Protein AF-A0A6V7WDP6-F1 (afdb_monomer_lite)

InterPro domains:
  IPR000749 ATP:guanido phosphotransferase [PTHR11547] (3-120)
  IPR014746 Glutamine synthetase/guanido kinase, catalytic domain [SSF55931] (1-120)
  IPR022414 ATP:guanido phosphotransferase, catalytic domain [PF00217] (9-120)
  IPR022414 ATP:guanido phosphotransferase, catalytic domain [PS51510] (1-121)

Foldseek 3Di:
DDLCVLQVLLVLVVVLLVVLCVPLLRNWDKDQPVRDDPVRQVVCVVVVNDDDPDDPVCVVVVLCPPPPRSWIKTAHPVRQWMWTASDNDNIDIAGDDPDDPVVVSVVSSVVVVVSVVVRVD

Structure (mmCIF, N/CA/C/O backbone):
data_AF-A0A6V7WDP6-F1
#
_entry.id   AF-A0A6V7WDP6-F1
#
loop_
_atom_site.group_PDB
_atom_site.id
_atom_site.type_symbol
_atom_site.label_atom_id
_atom_site.label_alt_id
_atom_site.label_comp_id
_atom_site.label_asym_id
_atom_site.label_entity_id
_atom_site.label_seq_id
_atom_site.pdbx_PDB_ins_code
_atom_site.Cartn_x
_atom_site.Cartn_y
_atom_site.Cartn_z
_atom_site.occupancy
_atom_site.B_iso_or_equiv
_atom_site.auth_seq_id
_atom_site.auth_comp_id
_atom_site.auth_asym_id
_atom_site.auth_atom_id
_atom_site.pdbx_PDB_model_num
ATOM 1 N N . MET A 1 1 ? 4.511 -8.008 -19.038 1.00 82.62 1 MET A N 1
ATOM 2 C CA . MET A 1 1 ? 4.294 -6.556 -18.863 1.00 82.62 1 MET A CA 1
ATOM 3 C C . MET A 1 1 ? 5.529 -5.785 -19.293 1.00 82.62 1 MET A C 1
ATOM 5 O O . MET A 1 1 ? 6.637 -6.164 -18.923 1.00 82.62 1 MET A O 1
ATOM 9 N N . SER A 1 2 ? 5.327 -4.717 -20.056 1.00 92.88 2 SER A N 1
ATOM 10 C CA . SER A 1 2 ? 6.338 -3.718 -20.402 1.00 92.88 2 SER A CA 1
ATOM 11 C C . SER A 1 2 ? 6.575 -2.725 -19.252 1.00 92.88 2 SER A C 1
ATOM 13 O O . SER A 1 2 ? 5.789 -2.643 -18.304 1.00 92.88 2 SER A O 1
ATOM 15 N N . LEU A 1 3 ? 7.633 -1.914 -19.350 1.00 92.69 3 LEU A N 1
ATOM 16 C CA . LEU A 1 3 ? 7.891 -0.798 -18.428 1.00 92.69 3 LEU A CA 1
ATOM 17 C C . LEU A 1 3 ? 6.712 0.196 -18.361 1.00 92.69 3 LEU A C 1
ATOM 19 O O . LEU A 1 3 ? 6.375 0.715 -17.290 1.00 92.69 3 LEU A O 1
ATOM 23 N N . ASN A 1 4 ? 6.067 0.442 -19.504 1.00 95.19 4 ASN A N 1
ATOM 24 C CA . ASN A 1 4 ? 4.912 1.331 -19.602 1.00 95.19 4 ASN A CA 1
ATOM 25 C C . ASN A 1 4 ? 3.697 0.758 -18.866 1.00 95.19 4 ASN A C 1
ATOM 27 O O . ASN A 1 4 ? 2.976 1.506 -18.209 1.00 95.19 4 ASN A O 1
ATOM 31 N N . ASP A 1 5 ? 3.510 -0.563 -18.881 1.00 94.44 5 ASP A N 1
ATOM 32 C CA . ASP A 1 5 ? 2.415 -1.203 -18.144 1.00 94.44 5 ASP A CA 1
ATOM 33 C C . ASP A 1 5 ? 2.592 -1.019 -16.631 1.00 94.44 5 ASP A C 1
ATOM 35 O O . ASP A 1 5 ? 1.669 -0.575 -15.943 1.00 94.44 5 ASP A O 1
ATOM 39 N N . TYR A 1 6 ? 3.806 -1.257 -16.114 1.00 94.69 6 TYR A N 1
ATOM 40 C CA . TYR A 1 6 ? 4.134 -1.055 -14.696 1.00 94.69 6 TYR A CA 1
ATOM 41 C C . TYR A 1 6 ? 3.857 0.382 -14.234 1.00 94.69 6 TYR A C 1
ATOM 43 O O . TYR A 1 6 ? 3.228 0.614 -13.197 1.00 94.69 6 TYR A O 1
ATOM 51 N N . THR A 1 7 ? 4.307 1.368 -15.010 1.00 95.38 7 THR A N 1
ATOM 52 C CA . THR A 1 7 ? 4.120 2.789 -14.677 1.00 95.38 7 THR A CA 1
ATOM 53 C C . THR A 1 7 ? 2.671 3.253 -14.851 1.00 95.38 7 THR A C 1
ATOM 55 O O . THR A 1 7 ? 2.187 4.067 -14.054 1.00 95.38 7 THR A O 1
ATOM 58 N N . SER A 1 8 ? 1.949 2.707 -15.833 1.00 95.94 8 SER A N 1
ATOM 59 C CA . SER A 1 8 ? 0.525 2.974 -16.062 1.00 95.94 8 SER A CA 1
ATOM 60 C C . SER A 1 8 ? -0.330 2.494 -14.889 1.00 95.94 8 SER A C 1
ATOM 62 O O . SER A 1 8 ? -1.108 3.282 -14.337 1.00 95.94 8 SER A O 1
ATOM 64 N N . ILE A 1 9 ? -0.124 1.251 -14.428 1.00 95.38 9 ILE A N 1
ATOM 65 C CA . ILE A 1 9 ? -0.812 0.700 -13.249 1.00 95.38 9 ILE A CA 1
ATOM 66 C C . ILE A 1 9 ? -0.519 1.558 -12.016 1.00 95.38 9 ILE A C 1
ATOM 68 O O . ILE A 1 9 ? -1.451 2.009 -11.344 1.00 95.38 9 ILE A O 1
ATOM 72 N N . GLU A 1 10 ? 0.753 1.876 -11.749 1.00 96.06 10 GLU A N 1
ATOM 73 C CA . GLU A 1 10 ? 1.120 2.710 -10.598 1.00 96.06 10 GLU A CA 1
ATOM 74 C C . GLU A 1 10 ? 0.418 4.079 -10.632 1.00 96.06 10 GLU A C 1
ATOM 76 O O . GLU A 1 10 ? -0.082 4.578 -9.619 1.00 96.06 10 GLU A O 1
ATOM 81 N N . THR A 1 11 ? 0.349 4.691 -11.816 1.00 95.69 11 THR A N 1
ATOM 82 C CA . THR A 1 11 ? -0.281 5.998 -12.024 1.00 95.69 11 THR A CA 1
ATOM 83 C C . THR A 1 11 ? -1.791 5.942 -11.807 1.00 95.69 11 THR A C 1
ATOM 85 O O . THR A 1 11 ? -2.336 6.818 -11.123 1.00 95.69 11 THR A O 1
ATOM 88 N N . LYS A 1 12 ? -2.472 4.908 -12.323 1.00 95.44 12 LYS A N 1
ATOM 89 C CA . LYS A 1 12 ? -3.901 4.668 -12.057 1.00 95.44 12 LYS A CA 1
ATOM 90 C C . LYS A 1 12 ? -4.149 4.508 -10.555 1.00 95.44 12 LYS A C 1
ATOM 92 O O . LYS A 1 12 ? -4.980 5.222 -9.989 1.00 95.44 12 LYS A O 1
ATOM 97 N N . MET A 1 13 ? -3.344 3.693 -9.874 1.00 95.88 13 MET A N 1
ATOM 98 C CA . MET A 1 13 ? -3.484 3.475 -8.433 1.00 95.88 13 MET A CA 1
ATOM 99 C C . MET A 1 13 ? -3.232 4.729 -7.603 1.00 95.88 13 MET A C 1
ATOM 101 O O . MET A 1 13 ? -4.002 5.027 -6.690 1.00 95.88 13 MET A O 1
ATOM 105 N N . LYS A 1 14 ? -2.230 5.543 -7.952 1.00 95.19 14 LYS A N 1
ATOM 106 C CA . LYS A 1 14 ? -2.001 6.848 -7.306 1.00 95.19 14 LYS A CA 1
ATOM 107 C C . LYS A 1 14 ? -3.237 7.751 -7.380 1.00 95.19 14 LYS A C 1
ATOM 109 O O . LYS A 1 14 ? -3.527 8.451 -6.405 1.00 95.19 14 LYS A O 1
ATOM 114 N N . LYS A 1 15 ? -3.983 7.744 -8.496 1.00 94.56 15 LYS A N 1
ATOM 115 C CA . LYS A 1 15 ? -5.245 8.501 -8.629 1.00 94.56 15 LYS A CA 1
ATOM 116 C C . LYS A 1 15 ? -6.327 7.954 -7.692 1.00 94.56 15 LYS A C 1
ATOM 118 O O . LYS A 1 15 ? -6.984 8.742 -7.010 1.00 94.56 15 LYS A O 1
ATOM 123 N N . ILE A 1 16 ? -6.467 6.633 -7.594 1.00 94.12 16 ILE A N 1
ATOM 124 C CA . ILE A 1 16 ? -7.432 5.977 -6.694 1.00 94.12 16 ILE A CA 1
ATOM 125 C C . ILE A 1 16 ? -7.086 6.257 -5.225 1.00 94.12 16 ILE A C 1
ATOM 127 O O . ILE A 1 16 ? -7.941 6.688 -4.451 1.00 94.12 16 ILE A O 1
ATOM 131 N N . PHE A 1 17 ? -5.813 6.145 -4.841 1.00 94.69 17 PHE A N 1
ATOM 132 C CA . PHE A 1 17 ? -5.355 6.415 -3.475 1.00 94.69 17 PHE A CA 1
ATOM 133 C C . PHE A 1 17 ? -5.605 7.858 -3.026 1.00 94.69 17 PHE A C 1
ATOM 135 O O . PHE A 1 17 ? -5.903 8.092 -1.854 1.00 94.69 17 PHE A O 1
ATOM 142 N N . LYS A 1 18 ? -5.557 8.842 -3.938 1.00 93.19 18 LYS A N 1
ATOM 143 C CA . LYS A 1 18 ? -5.973 10.221 -3.620 1.00 93.19 18 LYS A CA 1
ATOM 144 C C . LYS A 1 18 ? -7.439 10.288 -3.180 1.00 93.19 18 LYS A C 1
ATOM 146 O O . LYS A 1 18 ? -7.750 11.066 -2.283 1.00 93.19 18 LYS A O 1
ATOM 151 N N . LYS A 1 19 ? -8.321 9.465 -3.757 1.00 90.38 19 LYS A N 1
ATOM 152 C CA . LYS A 1 19 ? -9.734 9.375 -3.354 1.00 90.38 19 LYS A CA 1
ATOM 153 C C . LYS A 1 19 ? -9.890 8.641 -2.017 1.00 90.38 19 LYS A C 1
ATOM 155 O O . LYS A 1 19 ? -10.614 9.136 -1.156 1.00 90.38 19 LYS A O 1
ATOM 160 N N . LEU A 1 20 ? -9.139 7.554 -1.784 1.00 89.81 20 LEU A N 1
ATOM 161 C CA . LEU A 1 20 ? -9.152 6.825 -0.499 1.00 89.81 20 LEU A CA 1
ATOM 162 C C . LEU A 1 20 ? -8.791 7.711 0.703 1.00 89.81 20 LEU A C 1
ATOM 164 O O . LEU A 1 20 ? -9.274 7.474 1.810 1.00 89.81 20 LEU A O 1
ATOM 168 N N . LYS A 1 21 ? -7.999 8.775 0.498 1.00 88.88 21 LYS A N 1
ATOM 169 C CA . LYS A 1 21 ? -7.680 9.763 1.544 1.00 88.88 21 LYS A CA 1
ATOM 170 C C . LYS A 1 21 ? -8.902 10.456 2.154 1.00 88.88 21 LYS A C 1
ATOM 172 O O . LYS A 1 21 ? -8.784 10.961 3.271 1.00 88.88 21 LYS A O 1
ATOM 177 N N . LYS A 1 22 ? -10.047 10.476 1.461 1.00 89.31 22 LYS A N 1
ATOM 178 C CA . LYS A 1 22 ? -11.305 11.044 1.973 1.00 89.31 22 LYS A CA 1
ATOM 179 C C . LYS A 1 22 ? -11.968 10.150 3.029 1.00 89.31 22 LYS A C 1
ATOM 181 O O . LYS A 1 22 ? -12.737 10.638 3.847 1.00 89.31 22 LYS A O 1
ATOM 186 N N . ILE A 1 23 ? -11.635 8.859 3.062 1.00 89.44 23 ILE A N 1
ATOM 187 C CA . ILE A 1 23 ? -12.217 7.895 3.998 1.00 89.44 23 ILE A CA 1
ATOM 188 C C . ILE A 1 23 ? -11.339 7.815 5.238 1.00 89.44 23 ILE A C 1
ATOM 190 O O . ILE A 1 23 ? -10.195 7.364 5.179 1.00 89.44 23 ILE A O 1
ATOM 194 N N . LYS A 1 24 ? -11.888 8.199 6.394 1.00 90.44 24 LYS A N 1
ATOM 195 C CA . LYS A 1 24 ? -11.152 8.286 7.668 1.00 90.44 24 LYS A CA 1
ATOM 196 C C . LYS A 1 24 ? -10.353 7.017 8.003 1.00 90.44 24 LYS A C 1
ATOM 198 O O . LYS A 1 24 ? -9.231 7.119 8.489 1.00 90.44 24 LYS A O 1
ATOM 203 N N . GLN A 1 25 ? -10.908 5.831 7.738 1.00 91.50 25 GLN A N 1
ATOM 204 C CA . GLN A 1 25 ? -10.258 4.550 8.054 1.00 91.50 25 GLN A CA 1
ATOM 205 C C . GLN A 1 25 ? -9.153 4.144 7.060 1.00 91.50 25 GLN A C 1
ATOM 207 O O . GLN A 1 25 ? -8.219 3.434 7.444 1.00 91.50 25 GLN A O 1
ATOM 212 N N . LEU A 1 26 ? -9.233 4.609 5.809 1.00 94.62 26 LEU A N 1
ATOM 213 C CA . LEU A 1 26 ? -8.304 4.253 4.730 1.00 94.62 26 LEU A CA 1
ATOM 214 C C . LEU A 1 26 ? -7.308 5.369 4.404 1.00 94.62 26 LEU A C 1
ATOM 216 O O . LEU A 1 26 ? -6.375 5.141 3.636 1.00 94.62 26 LEU A O 1
ATOM 220 N N . LYS A 1 27 ? -7.467 6.563 4.986 1.00 95.94 27 LYS A N 1
ATOM 221 C CA . LYS A 1 27 ? -6.575 7.704 4.772 1.00 95.94 27 LYS A CA 1
ATOM 222 C C . LYS A 1 27 ? -5.125 7.330 5.054 1.00 95.94 27 LYS A C 1
ATOM 224 O O . LYS A 1 27 ? -4.808 6.801 6.119 1.00 95.94 27 LYS A O 1
ATOM 229 N N . GLY A 1 28 ? -4.253 7.620 4.093 1.00 95.00 28 GLY A N 1
ATOM 230 C CA . GLY A 1 28 ? -2.891 7.110 4.068 1.00 95.00 28 GLY A CA 1
ATOM 231 C C . GLY A 1 28 ? -1.966 7.838 3.107 1.00 95.00 28 GLY A C 1
ATOM 232 O O . GLY A 1 28 ? -2.327 8.851 2.502 1.00 95.00 28 GLY A O 1
ATOM 233 N N . ILE A 1 29 ? -0.752 7.310 2.995 1.00 94.62 29 ILE A N 1
ATOM 234 C CA . ILE A 1 29 ? 0.326 7.836 2.159 1.00 94.62 29 ILE A CA 1
ATOM 235 C C . ILE A 1 29 ? 0.784 6.722 1.222 1.00 94.62 29 ILE A C 1
ATOM 237 O O . ILE A 1 29 ? 0.911 5.570 1.631 1.00 94.62 29 ILE A O 1
ATOM 241 N N . TYR A 1 30 ? 1.018 7.083 -0.036 1.00 95.81 30 TYR A N 1
ATOM 242 C CA . TYR A 1 30 ? 1.630 6.202 -1.018 1.00 95.81 30 TYR A CA 1
ATOM 243 C C . TYR A 1 30 ? 3.126 6.500 -1.125 1.00 95.81 30 TYR A C 1
ATOM 245 O O . TYR A 1 30 ? 3.511 7.665 -1.245 1.00 95.81 30 TYR A O 1
ATOM 253 N N . TYR A 1 31 ? 3.945 5.454 -1.129 1.00 94.44 31 TYR A N 1
ATOM 254 C CA . TYR A 1 31 ? 5.390 5.517 -1.292 1.00 94.44 31 TYR A CA 1
ATOM 255 C C . TYR A 1 31 ? 5.792 4.730 -2.545 1.00 94.44 31 TYR A C 1
ATOM 257 O O . TYR A 1 31 ? 5.702 3.503 -2.558 1.00 94.44 31 TYR A O 1
ATOM 265 N N . SER A 1 32 ? 6.252 5.426 -3.590 1.00 95.00 32 SER A N 1
ATOM 266 C CA . SER A 1 32 ? 6.902 4.769 -4.733 1.00 95.00 32 SER A CA 1
ATOM 267 C C . SER A 1 32 ? 8.264 4.226 -4.305 1.00 95.00 32 SER A C 1
ATOM 269 O O . SER A 1 32 ? 9.036 4.950 -3.668 1.00 95.00 32 SER A O 1
ATOM 271 N N . LEU A 1 33 ? 8.589 2.988 -4.686 1.00 92.19 33 LEU A N 1
ATOM 272 C CA . LEU A 1 33 ? 9.873 2.366 -4.350 1.00 92.19 33 LEU A CA 1
ATOM 273 C C . LEU A 1 33 ? 11.067 3.145 -4.912 1.00 92.19 33 LEU A C 1
ATOM 275 O O . LEU A 1 33 ? 12.076 3.279 -4.226 1.00 92.19 33 LEU A O 1
ATOM 279 N N . ASN A 1 34 ? 10.937 3.725 -6.107 1.00 90.06 34 ASN A N 1
ATOM 280 C CA . ASN A 1 34 ? 12.001 4.518 -6.733 1.00 90.06 34 ASN A CA 1
ATOM 281 C C . ASN A 1 34 ? 12.354 5.818 -5.981 1.00 90.06 34 ASN A C 1
ATOM 283 O O . ASN A 1 34 ? 13.449 6.340 -6.151 1.00 90.06 34 ASN A O 1
ATOM 287 N N . LYS A 1 35 ? 11.443 6.342 -5.152 1.00 90.44 35 LYS A N 1
ATOM 288 C CA . LYS A 1 35 ? 11.604 7.598 -4.393 1.00 90.44 35 LYS A CA 1
ATOM 289 C C . LYS A 1 35 ? 11.797 7.361 -2.893 1.00 90.44 35 LYS A C 1
ATOM 291 O O . LYS A 1 35 ? 11.791 8.307 -2.110 1.00 90.44 35 LYS A O 1
ATOM 296 N N . LEU A 1 36 ? 11.919 6.104 -2.466 1.00 88.06 36 LEU A N 1
ATOM 297 C CA . LEU A 1 36 ? 12.060 5.741 -1.059 1.00 88.06 36 LEU A CA 1
ATOM 298 C C . LEU A 1 36 ? 13.528 5.796 -0.623 1.00 88.06 36 LEU A C 1
ATOM 300 O O . LEU A 1 36 ? 14.352 4.990 -1.050 1.00 88.06 36 LEU A O 1
ATOM 304 N N . ASN A 1 37 ? 13.844 6.691 0.314 1.00 89.12 37 ASN A N 1
ATOM 305 C CA . ASN A 1 37 ? 15.171 6.747 0.932 1.00 89.12 37 ASN A CA 1
ATOM 306 C C . ASN A 1 37 ? 15.495 5.415 1.635 1.00 89.12 37 ASN A C 1
ATOM 308 O O . ASN A 1 37 ? 14.630 4.842 2.308 1.00 89.12 37 ASN A O 1
ATOM 312 N N . LYS A 1 38 ? 16.762 4.968 1.584 1.00 85.50 38 LYS A N 1
ATOM 313 C CA . LYS A 1 38 ? 17.222 3.699 2.196 1.00 85.50 38 LYS A CA 1
ATOM 314 C C . LYS A 1 38 ? 16.799 3.547 3.666 1.00 85.50 38 LYS A C 1
ATOM 316 O O . LYS A 1 38 ? 16.311 2.493 4.061 1.00 85.50 38 LYS A O 1
ATOM 321 N N . LYS A 1 39 ? 16.885 4.619 4.467 1.00 88.19 39 LYS A N 1
ATOM 322 C CA . LYS A 1 39 ? 16.463 4.623 5.884 1.00 88.19 39 LYS A CA 1
ATOM 323 C C . LYS A 1 39 ? 14.969 4.317 6.052 1.00 88.19 39 LYS A C 1
ATOM 325 O O . LYS A 1 39 ? 14.588 3.532 6.920 1.00 88.19 39 LYS A O 1
ATOM 330 N N . THR A 1 40 ? 14.121 4.910 5.214 1.00 86.25 40 THR A N 1
ATOM 331 C CA . THR A 1 40 ? 12.671 4.672 5.234 1.00 86.25 40 THR A CA 1
ATOM 332 C C . THR A 1 40 ? 12.340 3.281 4.703 1.00 86.25 40 THR A C 1
ATOM 334 O O . THR A 1 40 ? 11.555 2.580 5.341 1.00 86.25 40 THR A O 1
ATOM 337 N N . LYS A 1 41 ? 12.992 2.845 3.612 1.00 85.19 41 LYS A N 1
ATOM 338 C CA . LYS A 1 41 ? 12.868 1.484 3.058 1.00 85.19 41 LYS A CA 1
ATOM 339 C C . LYS A 1 41 ? 13.165 0.435 4.138 1.00 85.19 41 LYS A C 1
ATOM 341 O O . LYS A 1 41 ? 12.294 -0.369 4.460 1.00 85.19 41 LYS A O 1
ATOM 346 N N . ASN A 1 42 ? 14.319 0.529 4.802 1.00 85.31 42 ASN A N 1
ATOM 347 C CA . ASN A 1 42 ? 14.722 -0.400 5.864 1.00 85.31 42 ASN A CA 1
ATOM 348 C C . ASN A 1 42 ? 13.755 -0.390 7.055 1.00 85.31 42 ASN A C 1
ATOM 350 O O . ASN A 1 42 ? 13.437 -1.441 7.608 1.00 85.31 42 ASN A O 1
ATOM 354 N N . LYS A 1 43 ? 13.233 0.784 7.436 1.00 87.88 43 LYS A N 1
ATOM 355 C CA . LYS A 1 43 ? 12.232 0.896 8.507 1.00 87.88 43 LYS A CA 1
ATOM 356 C C . LYS A 1 43 ? 10.917 0.202 8.147 1.00 87.88 43 LYS A C 1
ATOM 358 O O . LYS A 1 43 ? 10.298 -0.384 9.032 1.00 87.88 43 LYS A O 1
ATOM 363 N N . LEU A 1 44 ? 10.476 0.283 6.891 1.00 87.06 44 LEU A N 1
ATOM 364 C CA . LEU A 1 44 ? 9.256 -0.384 6.429 1.00 87.06 44 LEU A CA 1
ATOM 365 C C . LEU A 1 44 ? 9.447 -1.903 6.314 1.00 87.06 44 LEU A C 1
ATOM 367 O O . LEU A 1 44 ? 8.564 -2.639 6.746 1.00 87.06 44 LEU A O 1
ATOM 371 N N . ILE A 1 45 ? 10.612 -2.363 5.841 1.00 86.19 45 ILE A N 1
ATOM 372 C CA . ILE A 1 45 ? 10.969 -3.794 5.800 1.00 86.19 45 ILE A CA 1
ATOM 373 C C . ILE A 1 45 ? 11.035 -4.372 7.219 1.00 86.19 45 ILE A C 1
ATOM 375 O O . ILE A 1 45 ? 10.398 -5.381 7.499 1.00 86.19 45 ILE A O 1
ATOM 379 N N . LYS A 1 46 ? 11.731 -3.702 8.151 1.00 85.81 46 LYS A N 1
ATOM 380 C CA . LYS A 1 46 ? 11.852 -4.151 9.554 1.00 85.81 46 LYS A CA 1
ATOM 381 C C . LYS A 1 46 ? 10.500 -4.240 10.267 1.00 85.81 46 LYS A C 1
ATOM 383 O O . LYS A 1 46 ? 10.352 -4.991 11.221 1.00 85.81 46 LYS A O 1
ATOM 388 N N . LYS A 1 47 ? 9.513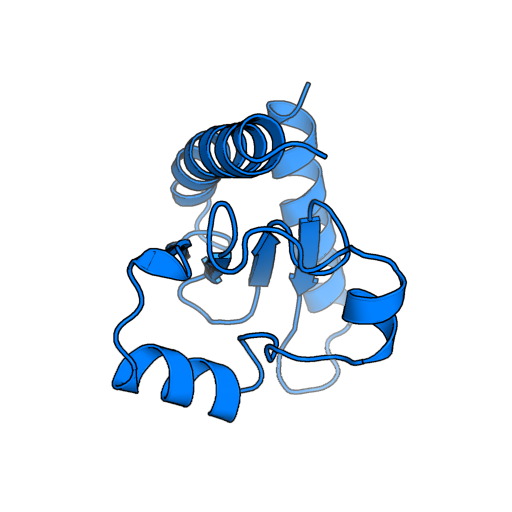 -3.456 9.828 1.00 84.81 47 LYS A N 1
ATOM 389 C CA . LYS A 1 47 ? 8.143 -3.496 10.357 1.00 84.81 47 LYS A CA 1
ATOM 390 C C . LYS A 1 47 ? 7.222 -4.446 9.589 1.00 84.81 47 LYS A C 1
ATOM 392 O O . LYS A 1 47 ? 6.022 -4.404 9.830 1.00 84.81 47 LYS A O 1
ATOM 397 N N . HIS A 1 48 ? 7.769 -5.262 8.687 1.00 83.12 48 HIS A N 1
ATOM 398 C CA . HIS A 1 48 ? 7.029 -6.200 7.839 1.00 83.12 48 HIS A CA 1
ATOM 399 C C . HIS A 1 48 ? 5.939 -5.534 6.986 1.00 83.12 48 HIS A C 1
ATOM 401 O O . HIS A 1 48 ? 4.961 -6.167 6.611 1.00 83.12 48 HIS A O 1
ATOM 407 N N . PHE A 1 49 ? 6.099 -4.244 6.673 1.00 84.81 49 PHE A N 1
ATOM 408 C CA . PHE A 1 49 ? 5.163 -3.533 5.805 1.00 84.81 49 PHE A CA 1
ATOM 409 C C . PHE A 1 49 ? 5.585 -3.578 4.346 1.00 84.81 49 PHE A C 1
ATOM 411 O O . PHE A 1 49 ? 4.714 -3.567 3.488 1.00 84.81 49 PHE A O 1
ATOM 418 N N . LEU A 1 50 ? 6.888 -3.592 4.059 1.00 83.12 50 LEU A N 1
ATOM 419 C CA . LEU A 1 50 ? 7.407 -3.604 2.694 1.00 83.12 50 LEU A CA 1
ATOM 420 C C . LEU A 1 50 ? 7.975 -4.979 2.349 1.00 83.12 50 LEU A C 1
ATOM 422 O O . LEU A 1 50 ? 8.745 -5.544 3.127 1.00 83.12 50 LEU A O 1
ATOM 426 N N . PHE A 1 51 ? 7.608 -5.461 1.169 1.00 80.06 51 PHE A N 1
ATOM 427 C CA . PHE A 1 51 ? 8.164 -6.647 0.536 1.00 80.06 51 PHE A CA 1
ATOM 428 C C . PHE A 1 51 ? 9.656 -6.471 0.220 1.00 80.06 51 PHE A C 1
ATOM 430 O O . PHE A 1 51 ? 10.168 -5.350 0.100 1.00 80.06 51 PHE A O 1
ATOM 437 N N . LYS A 1 52 ? 10.375 -7.592 0.152 1.00 77.25 52 LYS A N 1
ATOM 438 C CA . LYS A 1 52 ? 11.813 -7.613 -0.131 1.00 77.25 52 LYS A CA 1
ATOM 439 C C . LYS A 1 52 ? 12.038 -7.805 -1.627 1.00 77.25 52 LYS A C 1
ATOM 441 O O . LYS A 1 52 ? 11.221 -8.383 -2.323 1.00 77.25 52 LYS A O 1
ATOM 446 N N . GLU A 1 53 ? 13.154 -7.281 -2.101 1.00 77.88 53 GLU A N 1
ATOM 447 C CA . GLU A 1 53 ? 13.642 -7.518 -3.456 1.00 77.88 53 GLU A CA 1
ATOM 448 C C . GLU A 1 53 ? 14.406 -8.845 -3.503 1.00 77.88 53 GLU A C 1
ATOM 450 O O . GLU A 1 53 ? 15.020 -9.222 -2.502 1.00 77.88 53 GLU A O 1
ATOM 455 N N . GLY A 1 54 ? 14.416 -9.502 -4.664 1.00 76.75 54 GLY A N 1
ATOM 456 C CA . GLY A 1 54 ? 15.308 -10.634 -4.920 1.00 76.75 54 GLY A CA 1
ATOM 457 C C . GLY A 1 54 ? 14.759 -12.000 -4.518 1.00 76.75 54 GLY A C 1
ATOM 458 O O . GLY A 1 54 ? 15.543 -12.879 -4.167 1.00 76.75 54 GLY A O 1
ATOM 459 N N . ASP A 1 55 ? 13.442 -12.200 -4.573 1.00 87.06 55 ASP A N 1
ATOM 460 C CA . ASP A 1 55 ? 12.895 -13.556 -4.545 1.00 87.06 55 ASP A CA 1
ATOM 461 C C . ASP A 1 55 ? 13.320 -14.301 -5.823 1.00 87.06 55 ASP A C 1
ATOM 463 O O . ASP A 1 55 ? 13.034 -13.862 -6.941 1.00 87.06 55 ASP A O 1
ATOM 467 N N . ARG A 1 56 ? 14.041 -15.418 -5.656 1.00 91.44 56 ARG A N 1
ATOM 468 C CA . ARG A 1 56 ? 14.573 -16.204 -6.778 1.00 91.44 56 ARG A CA 1
ATOM 469 C C . ARG A 1 56 ? 13.470 -16.740 -7.694 1.00 91.44 56 ARG A C 1
ATOM 471 O O . ARG A 1 56 ? 13.652 -16.741 -8.905 1.00 91.44 56 ARG A O 1
ATOM 478 N N . PHE A 1 57 ? 12.321 -17.111 -7.136 1.00 91.94 57 PHE A N 1
ATOM 479 C CA . PHE A 1 57 ? 11.209 -17.673 -7.895 1.00 91.94 57 PHE A CA 1
ATOM 480 C C . PHE A 1 57 ? 10.513 -16.585 -8.715 1.00 91.94 57 PHE A C 1
ATOM 482 O O . PHE A 1 57 ? 10.219 -16.785 -9.892 1.00 91.94 57 PHE A O 1
ATOM 489 N N . LEU A 1 58 ? 10.337 -15.389 -8.138 1.00 90.06 58 LEU A N 1
ATOM 490 C CA . LEU A 1 58 ? 9.792 -14.243 -8.875 1.00 90.06 58 LEU A CA 1
ATOM 491 C C . LEU A 1 58 ? 10.742 -13.765 -9.984 1.00 90.06 58 LEU A C 1
ATOM 493 O O . LEU A 1 58 ? 10.284 -13.320 -11.039 1.00 90.06 58 LEU A O 1
ATOM 497 N N . ASN A 1 59 ? 12.056 -13.871 -9.767 1.00 88.62 59 ASN A N 1
ATOM 498 C CA . ASN A 1 59 ? 13.059 -13.568 -10.788 1.00 88.62 59 ASN A CA 1
ATOM 499 C C . ASN A 1 59 ? 13.001 -14.567 -11.953 1.00 88.62 59 ASN A C 1
ATOM 501 O O . ASN A 1 59 ? 12.963 -14.144 -13.109 1.00 88.62 59 ASN A O 1
ATOM 505 N N . GLU A 1 60 ? 12.950 -15.870 -11.664 1.00 92.12 60 GLU A N 1
ATOM 506 C CA . GLU A 1 60 ? 12.828 -16.924 -12.683 1.00 92.12 60 GLU A CA 1
ATOM 507 C C . GLU A 1 60 ? 11.525 -16.792 -13.487 1.00 92.12 60 GLU A C 1
ATOM 509 O O . GLU A 1 60 ? 11.531 -16.921 -14.712 1.00 92.12 60 GLU A O 1
ATOM 514 N N . ALA A 1 61 ? 10.430 -16.404 -12.826 1.00 91.38 61 ALA A N 1
ATOM 515 C CA . ALA A 1 61 ? 9.150 -16.095 -13.464 1.00 91.38 61 ALA A CA 1
ATOM 516 C C . ALA A 1 61 ? 9.124 -14.740 -14.205 1.00 91.38 61 ALA A C 1
ATOM 518 O O . ALA A 1 61 ? 8.099 -14.368 -14.781 1.00 91.38 61 ALA A O 1
ATOM 519 N N . LYS A 1 62 ? 10.229 -13.976 -14.201 1.00 87.75 62 LYS A N 1
ATOM 520 C CA . LYS A 1 62 ? 10.340 -12.627 -14.792 1.00 87.75 62 LYS A CA 1
ATOM 521 C C . LYS A 1 62 ? 9.348 -11.597 -14.209 1.00 87.75 62 LYS A C 1
ATOM 523 O O . LYS A 1 62 ? 9.086 -10.563 -14.832 1.00 87.75 62 LYS A O 1
ATOM 528 N N . ALA A 1 63 ? 8.829 -11.830 -13.001 1.00 87.62 63 ALA A N 1
ATOM 529 C CA . ALA A 1 63 ? 7.887 -10.945 -12.301 1.00 87.62 63 ALA A CA 1
ATOM 530 C C . ALA A 1 63 ? 8.568 -9.697 -11.695 1.00 87.62 63 ALA A C 1
ATOM 532 O O . ALA A 1 63 ? 7.940 -8.669 -11.438 1.00 87.62 63 ALA A O 1
ATOM 533 N N . THR A 1 64 ? 9.891 -9.725 -11.537 1.00 89.06 64 THR A N 1
ATOM 534 C CA . THR A 1 64 ? 10.687 -8.611 -10.988 1.00 89.06 64 THR A CA 1
ATOM 535 C C . THR A 1 64 ? 11.321 -7.713 -12.055 1.00 89.06 64 THR A C 1
ATOM 537 O O . THR A 1 64 ? 12.084 -6.803 -11.726 1.00 89.06 64 THR A O 1
ATOM 540 N N . ASN A 1 65 ? 10.980 -7.889 -13.337 1.00 89.25 65 ASN A N 1
ATOM 541 C CA . ASN A 1 65 ? 11.519 -7.060 -14.419 1.00 89.25 65 ASN A CA 1
ATOM 542 C C . ASN A 1 65 ? 11.311 -5.555 -14.160 1.00 89.25 65 ASN A C 1
ATOM 544 O O . ASN A 1 65 ? 10.258 -5.122 -13.675 1.00 89.25 65 ASN A O 1
ATOM 548 N N . TYR A 1 66 ? 12.316 -4.749 -14.515 1.00 91.12 66 TYR A N 1
ATOM 549 C CA . TYR A 1 66 ? 12.327 -3.285 -14.362 1.00 91.12 66 TYR A CA 1
ATOM 550 C C . TYR A 1 66 ? 12.234 -2.772 -12.917 1.00 91.12 66 TYR A C 1
ATOM 552 O O . TYR A 1 66 ? 11.821 -1.634 -12.678 1.00 91.12 66 TYR A O 1
ATOM 560 N N . TRP A 1 67 ? 12.577 -3.599 -11.931 1.00 88.94 67 TRP A N 1
ATOM 561 C CA . TRP A 1 67 ? 12.620 -3.170 -10.539 1.00 88.94 67 TRP A CA 1
ATOM 562 C C . TRP A 1 67 ? 13.542 -1.948 -10.338 1.00 88.94 67 TRP A C 1
ATOM 564 O O . TRP A 1 67 ? 14.624 -1.914 -10.922 1.00 88.94 67 TRP A O 1
ATOM 574 N N . PRO A 1 68 ? 13.168 -0.932 -9.524 1.00 92.38 68 PRO A N 1
ATOM 575 C CA . PRO A 1 68 ? 11.953 -0.785 -8.707 1.00 92.38 68 PRO A CA 1
ATOM 576 C C . PRO A 1 68 ? 10.823 0.020 -9.388 1.00 92.38 68 PRO A C 1
ATOM 578 O O . PRO A 1 68 ? 9.945 0.566 -8.710 1.00 92.38 68 PRO A O 1
ATOM 581 N N . VAL A 1 69 ? 10.862 0.192 -10.712 1.00 93.94 69 VAL A N 1
ATOM 582 C CA . VAL A 1 69 ? 9.969 1.112 -11.433 1.00 93.94 69 VAL A CA 1
ATOM 583 C C . VAL A 1 69 ? 8.525 0.602 -11.437 1.00 93.94 69 VAL A C 1
ATOM 585 O O . VAL A 1 69 ? 8.276 -0.590 -11.591 1.00 93.94 69 VAL A O 1
ATOM 588 N N . GLY A 1 70 ? 7.571 1.521 -11.237 1.00 93.75 70 GLY A N 1
ATOM 589 C CA . GLY A 1 70 ? 6.133 1.233 -11.201 1.00 93.75 70 GLY A CA 1
ATOM 590 C C . GLY A 1 70 ? 5.663 0.480 -9.955 1.00 93.75 70 GLY A C 1
ATOM 591 O O . GLY A 1 70 ? 4.518 0.040 -9.910 1.00 93.75 70 GLY A O 1
ATOM 592 N N . ARG A 1 71 ? 6.521 0.339 -8.940 1.00 95.38 71 ARG A N 1
ATOM 593 C CA . ARG A 1 71 ? 6.241 -0.423 -7.720 1.00 95.38 71 ARG A CA 1
ATOM 594 C C . ARG A 1 71 ? 6.164 0.475 -6.497 1.00 95.38 71 ARG A C 1
ATOM 596 O O . ARG A 1 71 ? 6.842 1.506 -6.410 1.00 95.38 71 ARG A O 1
ATOM 603 N N . GLY A 1 72 ? 5.372 0.071 -5.512 1.00 95.25 72 GLY A N 1
ATOM 604 C CA . GLY A 1 72 ? 5.242 0.845 -4.286 1.00 95.25 72 GLY A CA 1
ATOM 605 C C . GLY A 1 72 ? 4.252 0.288 -3.287 1.00 95.25 72 GLY A C 1
ATOM 606 O O . GLY A 1 72 ? 3.699 -0.798 -3.441 1.00 95.25 72 GLY A O 1
ATOM 607 N N . ILE A 1 73 ? 4.057 1.066 -2.228 1.00 95.88 73 ILE A N 1
ATOM 608 C CA . ILE A 1 73 ? 3.190 0.712 -1.114 1.00 95.88 73 ILE A CA 1
ATOM 609 C C . ILE A 1 73 ? 2.302 1.885 -0.716 1.00 95.88 73 ILE A C 1
ATOM 611 O O . ILE A 1 73 ? 2.773 2.998 -0.482 1.00 95.88 73 ILE A O 1
ATOM 615 N N . TYR A 1 74 ? 1.009 1.622 -0.577 1.00 96.44 74 TYR A N 1
ATOM 616 C CA . TYR A 1 74 ? 0.086 2.485 0.148 1.00 96.44 74 TYR A CA 1
ATOM 617 C C . TYR A 1 74 ? -0.017 2.027 1.600 1.00 96.44 74 TYR A C 1
ATOM 619 O O . TYR A 1 74 ? -0.167 0.836 1.851 1.00 96.44 74 TYR A O 1
ATOM 627 N N . LEU A 1 75 ? 0.025 2.955 2.554 1.00 95.31 75 LEU A N 1
ATOM 628 C CA . LEU A 1 75 ? -0.124 2.658 3.978 1.00 95.31 75 LEU A CA 1
ATOM 629 C C . LEU A 1 75 ? -1.077 3.662 4.624 1.00 95.31 75 LEU A C 1
ATOM 631 O O . LEU A 1 75 ? -0.843 4.875 4.566 1.00 95.31 75 LEU A O 1
ATOM 635 N N . ASN A 1 76 ? -2.144 3.172 5.259 1.00 95.75 76 ASN A N 1
ATOM 636 C CA . ASN A 1 76 ? -3.031 4.034 6.035 1.00 95.75 76 ASN A CA 1
ATOM 637 C C . ASN A 1 76 ? -2.323 4.577 7.292 1.00 95.75 76 ASN A C 1
ATOM 639 O O . ASN A 1 76 ? -1.360 3.999 7.798 1.00 95.75 76 ASN A O 1
ATOM 643 N N . LEU A 1 77 ? -2.813 5.694 7.836 1.00 94.19 77 LEU A N 1
ATOM 644 C CA . LEU A 1 77 ? -2.180 6.371 8.979 1.00 94.19 77 LEU A CA 1
ATOM 645 C C . LEU A 1 77 ? -2.070 5.469 10.218 1.00 94.19 77 LEU A 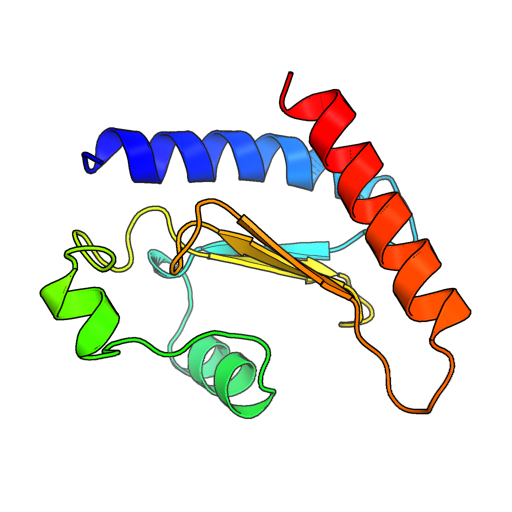C 1
ATOM 647 O O . LEU A 1 77 ? -1.093 5.550 10.963 1.00 94.19 77 LEU A O 1
ATOM 651 N N . LYS A 1 78 ? -3.052 4.580 10.412 1.00 93.75 78 LYS A N 1
ATOM 652 C CA . LYS A 1 78 ? -3.082 3.617 11.523 1.00 93.75 78 LYS A CA 1
ATOM 653 C C . LYS A 1 78 ? -2.200 2.386 11.299 1.00 93.75 78 LYS A C 1
ATOM 655 O O . LYS A 1 78 ? -2.013 1.622 12.238 1.00 93.75 78 LYS A O 1
ATOM 660 N N . LYS A 1 79 ? -1.639 2.205 10.099 1.00 94.12 79 LYS A N 1
ATOM 661 C CA . LYS A 1 79 ? -0.825 1.043 9.699 1.00 94.12 79 LYS A CA 1
ATOM 662 C C . LYS A 1 79 ? -1.549 -0.292 9.876 1.00 94.12 79 LYS A C 1
ATOM 664 O O . LYS A 1 79 ? -0.954 -1.289 10.264 1.00 94.12 79 LYS A O 1
ATOM 669 N N . THR A 1 80 ? -2.849 -0.274 9.614 1.00 95.25 80 THR A N 1
ATOM 670 C CA . THR A 1 80 ? -3.748 -1.429 9.690 1.00 95.25 80 THR A CA 1
ATOM 671 C C . THR A 1 80 ? -4.337 -1.822 8.338 1.00 95.25 80 THR A C 1
ATOM 673 O O . THR A 1 80 ? -5.014 -2.842 8.229 1.00 95.25 80 THR A O 1
ATOM 676 N N . PHE A 1 81 ? -4.104 -1.004 7.312 1.00 96.88 81 PHE A N 1
ATOM 677 C CA . PHE A 1 81 ? -4.460 -1.276 5.929 1.00 9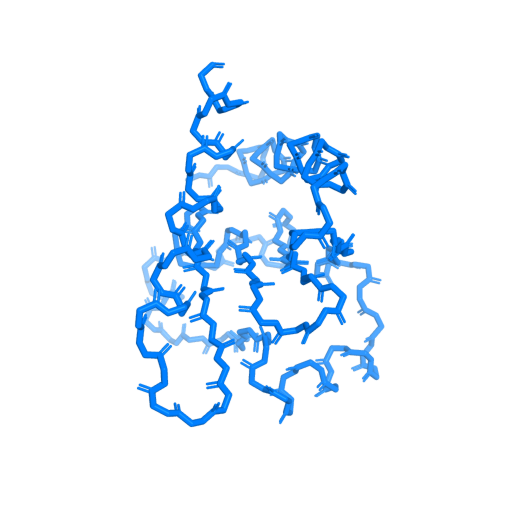6.88 81 PHE A CA 1
ATOM 678 C C . PHE A 1 81 ? -3.327 -0.803 5.025 1.00 96.88 81 PHE A C 1
ATOM 680 O O . PHE A 1 81 ? -2.882 0.348 5.134 1.00 96.88 81 PHE A O 1
ATOM 687 N N . LEU A 1 82 ? -2.866 -1.686 4.150 1.00 96.19 82 LEU A N 1
ATOM 688 C CA . LEU A 1 82 ? -1.805 -1.408 3.198 1.00 96.19 82 LEU A CA 1
ATOM 689 C C . LEU A 1 82 ? -2.072 -2.094 1.863 1.00 96.19 82 LEU A C 1
ATOM 691 O O . LEU A 1 82 ? -2.784 -3.092 1.801 1.00 96.19 82 LEU A O 1
ATOM 695 N N . VAL A 1 83 ? -1.530 -1.520 0.795 1.00 96.62 83 VAL A N 1
ATOM 696 C CA . VAL A 1 83 ? -1.666 -2.048 -0.564 1.00 96.62 83 VAL A CA 1
ATOM 697 C C . VAL A 1 83 ? -0.289 -2.084 -1.198 1.00 96.62 83 VAL A C 1
ATOM 699 O O . VAL A 1 83 ? 0.350 -1.034 -1.305 1.00 96.62 83 VAL A O 1
ATOM 702 N N . TRP A 1 84 ? 0.173 -3.262 -1.603 1.00 96.69 84 TRP A N 1
ATOM 703 C CA . TRP A 1 84 ? 1.349 -3.392 -2.463 1.00 96.69 84 TRP A CA 1
ATOM 704 C C . TRP A 1 84 ? 0.924 -3.260 -3.916 1.00 96.69 84 TRP A C 1
ATOM 706 O O . TRP A 1 84 ? -0.119 -3.782 -4.304 1.00 96.69 84 TRP A O 1
ATOM 716 N N . VAL A 1 85 ? 1.712 -2.519 -4.689 1.00 96.62 85 VAL A N 1
ATOM 717 C CA . VAL A 1 85 ? 1.484 -2.289 -6.115 1.00 96.62 85 VAL A CA 1
ATOM 718 C C . VAL A 1 85 ? 2.643 -2.900 -6.889 1.00 96.62 85 VAL A C 1
ATOM 720 O O . VAL A 1 85 ? 3.792 -2.511 -6.650 1.00 96.62 85 VAL A O 1
ATOM 723 N N . ASN A 1 86 ? 2.312 -3.790 -7.829 1.00 95.44 86 ASN A N 1
ATOM 724 C CA . ASN A 1 86 ? 3.233 -4.448 -8.758 1.00 95.44 86 ASN A CA 1
ATOM 725 C C . ASN A 1 86 ? 4.376 -5.219 -8.071 1.00 95.44 86 ASN A C 1
ATOM 727 O O . ASN A 1 86 ? 5.545 -5.062 -8.420 1.00 95.44 86 ASN A O 1
ATOM 731 N N . GLU A 1 87 ? 4.047 -6.007 -7.054 1.00 92.56 87 GLU A N 1
ATOM 732 C CA . GLU A 1 87 ? 5.031 -6.846 -6.366 1.00 92.56 87 GLU A CA 1
ATOM 733 C C . GLU A 1 87 ? 5.163 -8.194 -7.083 1.00 92.56 87 GLU A C 1
ATOM 735 O O . GLU A 1 87 ? 5.992 -8.313 -7.983 1.00 92.56 87 GLU A O 1
ATOM 740 N N . GLU A 1 88 ? 4.306 -9.147 -6.738 1.00 91.12 88 GLU A N 1
ATOM 741 C CA . GLU A 1 88 ? 4.018 -10.371 -7.488 1.00 91.12 88 GLU A CA 1
ATOM 742 C C . GLU A 1 88 ? 2.767 -10.162 -8.361 1.00 91.12 88 GLU A C 1
ATOM 744 O O . GLU A 1 88 ? 2.822 -10.248 -9.587 1.00 91.12 88 GLU A O 1
ATOM 749 N N . ASP A 1 89 ? 1.662 -9.766 -7.726 1.00 93.81 89 ASP A N 1
ATOM 750 C CA . ASP A 1 89 ? 0.420 -9.350 -8.377 1.00 93.81 89 ASP A CA 1
ATOM 751 C C . ASP A 1 89 ? 0.421 -7.848 -8.711 1.00 93.81 89 ASP A C 1
ATOM 753 O O . ASP A 1 89 ? 1.167 -7.045 -8.132 1.00 93.81 89 ASP A O 1
ATOM 757 N N . HIS A 1 90 ? -0.521 -7.420 -9.563 1.00 94.75 90 HIS A N 1
ATOM 758 C CA . HIS A 1 90 ? -0.788 -5.991 -9.768 1.00 94.75 90 HIS A CA 1
ATOM 759 C C . HIS A 1 90 ? -1.082 -5.276 -8.443 1.00 94.75 90 HIS A C 1
ATOM 761 O O . HIS A 1 90 ? -0.575 -4.176 -8.206 1.00 94.75 90 HIS A O 1
ATOM 767 N N . LEU A 1 91 ? -1.899 -5.899 -7.582 1.00 95.69 91 LEU A N 1
ATOM 768 C CA . LEU A 1 91 ? -2.303 -5.371 -6.284 1.00 95.69 91 LEU A CA 1
ATOM 769 C C . LEU A 1 91 ? -2.390 -6.478 -5.239 1.00 95.69 91 LEU A C 1
ATOM 771 O O . LEU A 1 91 ? -3.067 -7.478 -5.450 1.00 95.69 91 LEU A O 1
ATOM 775 N N . ARG A 1 92 ? -1.830 -6.222 -4.055 1.00 96.44 92 A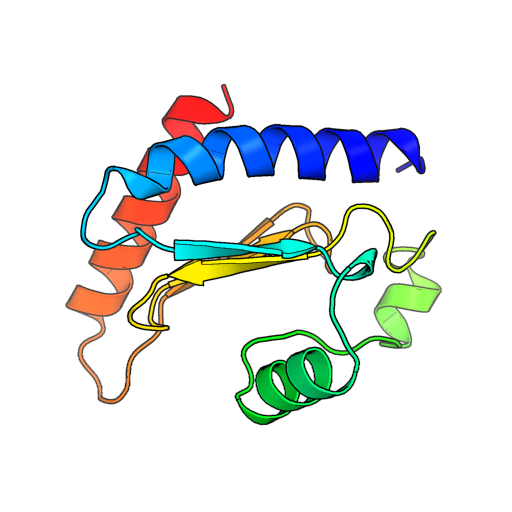RG A N 1
ATOM 776 C CA . ARG A 1 92 ? -2.078 -7.028 -2.853 1.00 96.44 92 ARG A CA 1
ATOM 777 C C . ARG A 1 92 ? -2.612 -6.138 -1.742 1.00 96.44 92 ARG A C 1
ATOM 779 O O . ARG A 1 92 ? -1.894 -5.279 -1.229 1.00 96.44 92 ARG A O 1
ATOM 786 N N . LEU A 1 93 ? -3.885 -6.313 -1.391 1.00 96.06 93 LEU A N 1
ATOM 787 C CA . LEU A 1 93 ? -4.543 -5.573 -0.313 1.00 96.06 93 LEU A CA 1
ATOM 788 C C . LEU A 1 93 ? -4.399 -6.351 0.991 1.00 96.06 93 LEU A C 1
ATOM 790 O O . LEU A 1 93 ? -4.788 -7.511 1.081 1.00 96.06 93 LEU A O 1
ATOM 794 N N . ILE A 1 94 ? -3.879 -5.694 2.021 1.00 96.44 94 ILE A N 1
ATOM 795 C CA . ILE A 1 94 ? -3.611 -6.314 3.316 1.00 96.44 94 ILE A CA 1
ATOM 796 C C . ILE A 1 94 ? -4.300 -5.486 4.398 1.00 96.44 94 ILE A C 1
ATOM 798 O O . ILE A 1 94 ? -4.093 -4.277 4.523 1.00 96.44 94 ILE A O 1
ATOM 802 N N . SER A 1 95 ? -5.115 -6.154 5.210 1.00 96.88 95 SER A N 1
ATOM 803 C CA . SER A 1 95 ? -5.720 -5.600 6.418 1.00 96.88 95 SER A CA 1
ATOM 804 C C . SER A 1 95 ? -5.208 -6.388 7.614 1.00 96.88 95 SER A C 1
ATOM 806 O O . SER A 1 95 ? -5.308 -7.608 7.637 1.00 96.88 95 SER A O 1
ATOM 808 N N . MET A 1 96 ? -4.656 -5.699 8.610 1.00 94.75 96 MET A N 1
ATOM 809 C CA . MET A 1 96 ? -4.045 -6.347 9.773 1.00 94.75 96 MET A CA 1
ATOM 810 C C . MET A 1 96 ? -4.174 -5.480 11.023 1.00 94.75 96 MET A C 1
ATOM 812 O O . MET A 1 96 ? -4.192 -4.253 10.943 1.00 94.75 96 MET A O 1
ATOM 816 N N . GLU A 1 97 ? -4.272 -6.100 12.191 1.00 93.75 97 GLU A N 1
ATOM 817 C CA . GLU A 1 97 ? -4.106 -5.435 13.484 1.00 93.75 97 GLU A CA 1
ATOM 818 C C . GLU A 1 97 ? -3.615 -6.444 14.527 1.00 93.75 97 GLU A C 1
ATOM 820 O O . GLU A 1 97 ? -3.652 -7.646 14.286 1.00 93.75 97 GLU A O 1
ATOM 825 N N . LYS A 1 98 ? -3.111 -5.960 15.667 1.00 92.69 98 LYS A N 1
ATOM 826 C CA . LYS A 1 98 ? -2.758 -6.842 16.787 1.00 92.69 98 LYS A CA 1
ATOM 827 C C . LYS A 1 98 ? -4.028 -7.380 17.455 1.00 92.69 98 LYS A C 1
ATOM 829 O O . LYS A 1 98 ? -5.019 -6.657 17.548 1.00 92.69 98 LYS A O 1
ATOM 834 N N . GLY A 1 99 ? -3.951 -8.595 17.993 1.00 94.94 99 GLY A N 1
ATOM 835 C CA . GLY A 1 99 ? -5.079 -9.282 18.628 1.00 94.94 99 GLY A CA 1
ATOM 836 C C . GLY A 1 99 ? -5.920 -10.089 17.635 1.00 94.94 99 GLY A C 1
ATOM 837 O O . GLY A 1 99 ? -5.571 -10.206 16.465 1.00 94.94 99 GLY A O 1
ATOM 838 N N . GLY A 1 100 ? -7.027 -10.658 18.116 1.00 94.81 100 GLY A N 1
ATOM 839 C CA . GLY A 1 100 ? -7.845 -11.630 17.376 1.00 94.81 100 GLY A CA 1
ATOM 840 C C . GLY A 1 100 ? -9.159 -11.094 16.799 1.00 94.81 100 GLY A C 1
ATOM 841 O O . GLY A 1 100 ? -10.059 -11.881 16.529 1.00 94.81 100 GLY A O 1
ATOM 842 N N . ASN A 1 101 ? -9.331 -9.776 16.632 1.00 95.44 101 ASN A N 1
ATOM 843 C CA . ASN A 1 101 ? -10.590 -9.218 16.114 1.00 95.44 101 ASN A CA 1
ATOM 844 C C . ASN A 1 101 ? -10.694 -9.360 14.582 1.00 95.44 101 ASN A C 1
ATOM 846 O O . ASN A 1 101 ? -10.600 -8.389 13.823 1.00 95.44 101 ASN A O 1
ATOM 850 N N . VAL A 1 102 ? -10.907 -10.596 14.127 1.00 96.25 102 VAL A N 1
ATOM 851 C CA . VAL A 1 102 ? -11.013 -10.947 12.704 1.00 96.25 102 VAL A CA 1
ATOM 852 C C . VAL A 1 102 ? -12.149 -10.178 12.026 1.00 96.25 102 VAL A C 1
ATOM 854 O O . VAL A 1 102 ? -11.968 -9.662 10.925 1.00 96.25 102 VAL A O 1
ATOM 857 N N . GLY A 1 103 ? -13.290 -9.999 12.702 1.00 96.94 103 GLY A N 1
ATOM 858 C CA . GLY A 1 103 ? -14.439 -9.278 12.148 1.00 96.94 103 GLY A CA 1
ATOM 859 C C . GLY A 1 103 ? -14.111 -7.833 11.761 1.00 96.94 103 GLY A C 1
ATOM 860 O O . GLY A 1 103 ? -14.514 -7.359 10.698 1.00 96.94 103 GLY A O 1
ATOM 861 N N . LYS A 1 104 ? -13.325 -7.124 12.577 1.00 96.19 104 LYS A N 1
ATOM 862 C CA . LYS A 1 104 ? -12.884 -5.758 12.266 1.00 96.19 104 LYS A CA 1
ATOM 863 C C . LYS A 1 104 ? -11.829 -5.719 11.159 1.00 96.19 104 LYS A C 1
ATOM 865 O O . LYS A 1 104 ? -11.889 -4.831 10.303 1.00 96.19 104 LYS A O 1
ATOM 870 N N . VAL A 1 105 ? -10.888 -6.666 11.152 1.00 97.06 105 VAL A N 1
ATOM 871 C CA . VAL A 1 105 ? -9.896 -6.817 10.072 1.00 97.06 105 VAL A CA 1
ATOM 872 C C . VAL A 1 105 ? -10.590 -7.037 8.730 1.00 97.06 105 VAL A C 1
ATOM 874 O O . VAL A 1 105 ? -10.286 -6.331 7.763 1.00 97.06 105 VAL A O 1
ATOM 877 N N . PHE A 1 106 ? -11.562 -7.948 8.701 1.00 97.50 106 PHE A N 1
ATOM 878 C CA . PHE A 1 106 ? -12.312 -8.318 7.508 1.00 97.50 106 PHE A CA 1
ATOM 879 C C . PHE A 1 106 ? -13.213 -7.181 7.013 1.00 97.50 106 PHE A C 1
ATOM 881 O O . PHE A 1 106 ? -13.149 -6.819 5.840 1.00 97.50 106 PHE A O 1
ATOM 888 N N . LYS A 1 107 ? -13.954 -6.507 7.908 1.00 97.19 107 LYS A N 1
ATOM 889 C CA . LYS A 1 107 ? -14.754 -5.314 7.554 1.00 97.19 107 LYS A CA 1
ATOM 890 C C . LYS A 1 107 ? -13.907 -4.219 6.898 1.00 97.19 107 LYS A C 1
ATOM 892 O O . LYS A 1 107 ? -14.333 -3.606 5.921 1.00 97.19 107 LYS A O 1
ATOM 897 N N . ARG A 1 108 ? -12.693 -3.983 7.409 1.00 97.00 108 ARG A N 1
ATOM 898 C CA . ARG A 1 108 ? -11.756 -3.008 6.828 1.00 97.00 108 ARG A CA 1
ATOM 899 C C . ARG A 1 108 ? -11.232 -3.450 5.460 1.00 97.00 108 ARG A C 1
ATOM 901 O O . ARG A 1 108 ? -11.065 -2.595 4.595 1.00 97.00 108 ARG A O 1
ATOM 908 N N . LEU A 1 109 ? -10.992 -4.749 5.265 1.00 97.44 109 LEU A N 1
ATOM 909 C CA . LEU A 1 109 ? -10.589 -5.297 3.969 1.00 97.44 109 LEU A CA 1
ATOM 910 C C . LEU A 1 109 ? -11.702 -5.129 2.929 1.00 97.44 109 LEU A C 1
ATOM 912 O O . LEU A 1 109 ? -11.435 -4.565 1.874 1.00 97.44 109 LEU A O 1
ATOM 916 N N . ILE A 1 110 ? -12.944 -5.508 3.262 1.00 96.81 110 ILE A N 1
ATOM 917 C CA . ILE A 1 110 ? -14.118 -5.329 2.388 1.00 96.81 110 ILE A CA 1
ATOM 918 C C . ILE A 1 110 ? -14.270 -3.864 1.980 1.00 96.81 110 ILE A C 1
ATOM 920 O O . ILE A 1 110 ? -14.460 -3.564 0.805 1.00 96.81 110 ILE A O 1
ATOM 924 N N . LEU A 1 111 ? -14.160 -2.940 2.941 1.00 95.19 111 LEU A N 1
ATOM 925 C CA . LEU A 1 111 ? -14.219 -1.509 2.648 1.00 95.19 111 LEU A CA 1
ATOM 926 C C . LEU A 1 111 ? -13.105 -1.089 1.677 1.00 95.19 111 LEU A C 1
ATOM 928 O O . LEU A 1 111 ? -13.358 -0.323 0.754 1.00 95.19 111 LEU A O 1
ATOM 932 N N . GLY A 1 112 ? -11.880 -1.579 1.876 1.00 95.00 112 GLY A N 1
ATOM 933 C CA . GLY A 1 112 ? -10.757 -1.314 0.977 1.00 95.00 112 GLY A CA 1
ATOM 934 C C . GLY A 1 112 ? -11.000 -1.818 -0.446 1.00 95.00 112 GLY A C 1
ATOM 935 O O . GLY A 1 112 ? -10.780 -1.062 -1.388 1.00 95.00 112 GLY A O 1
ATOM 936 N N . VAL A 1 113 ? -11.487 -3.055 -0.586 1.00 95.44 113 VAL A N 1
ATOM 937 C CA . VAL A 1 113 ? -11.801 -3.689 -1.876 1.00 95.44 113 VAL A CA 1
ATOM 938 C C . VAL A 1 113 ? -12.881 -2.901 -2.613 1.00 95.44 113 VAL A C 1
ATOM 940 O O . VAL A 1 113 ? -12.595 -2.372 -3.683 1.00 95.44 113 VAL A O 1
ATOM 943 N N . LYS A 1 114 ? -14.055 -2.694 -1.997 1.00 93.88 11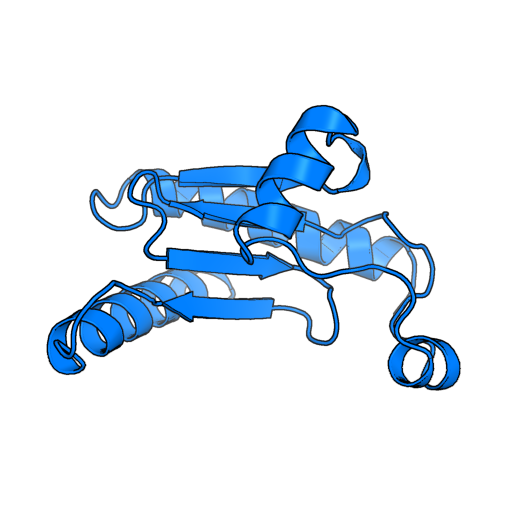4 LYS A N 1
ATOM 944 C CA . LYS A 1 114 ? -15.184 -1.975 -2.620 1.00 93.88 114 LYS A CA 1
ATOM 945 C C . LYS A 1 114 ? -14.781 -0.597 -3.142 1.00 93.88 114 LYS A C 1
ATOM 947 O O . LYS A 1 114 ? -15.101 -0.217 -4.262 1.00 93.88 114 LYS A O 1
ATOM 952 N N . MET A 1 115 ? -14.019 0.147 -2.341 1.00 91.81 115 MET A N 1
ATOM 953 C CA . MET A 1 115 ? -13.602 1.499 -2.710 1.00 91.81 115 MET A CA 1
ATOM 954 C C . MET A 1 115 ? -12.592 1.540 -3.858 1.00 91.81 115 MET A C 1
ATOM 956 O O . MET A 1 115 ? -12.496 2.564 -4.539 1.00 91.81 115 MET A O 1
ATOM 960 N N . ILE A 1 116 ? -11.799 0.479 -4.030 1.00 91.88 116 ILE A N 1
ATOM 961 C CA . ILE A 1 116 ? -10.891 0.347 -5.169 1.00 91.88 116 ILE A CA 1
ATOM 962 C C . ILE A 1 116 ? -11.680 -0.130 -6.392 1.00 91.88 116 ILE A C 1
ATOM 964 O O . ILE A 1 116 ? -11.577 0.516 -7.428 1.00 91.88 116 ILE A O 1
ATOM 968 N N . GLU A 1 117 ? -12.515 -1.164 -6.265 1.00 91.31 117 GLU A N 1
ATOM 969 C CA . GLU A 1 117 ? -13.333 -1.716 -7.358 1.00 91.31 117 GLU A CA 1
ATOM 970 C C . GLU A 1 117 ? -14.194 -0.654 -8.045 1.00 91.31 117 GLU A C 1
ATOM 972 O O . GLU A 1 117 ? -14.081 -0.476 -9.254 1.00 91.31 117 GLU A O 1
ATOM 977 N N . GLU A 1 118 ? -14.942 0.157 -7.287 1.00 87.50 118 GLU A N 1
ATOM 978 C CA . GLU A 1 118 ? -15.768 1.249 -7.834 1.00 87.50 118 GLU A CA 1
ATOM 979 C C . GLU A 1 118 ? -14.989 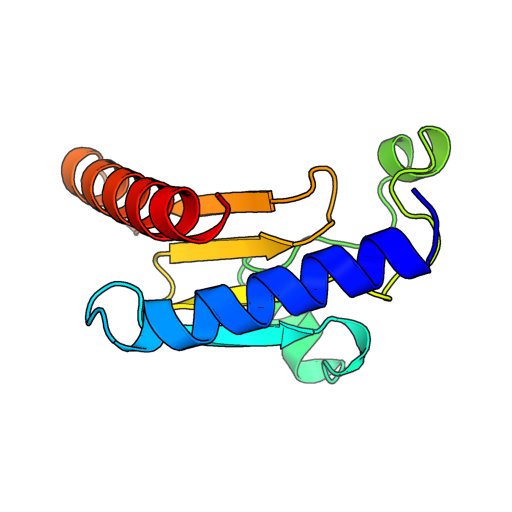2.315 -8.635 1.00 87.50 118 GLU A C 1
ATOM 981 O O . GLU A 1 118 ? -15.576 3.278 -9.138 1.00 87.50 118 GLU A O 1
ATOM 986 N N . LYS A 1 119 ? -13.656 2.278 -8.600 1.00 79.44 119 LYS A N 1
ATOM 987 C CA . LYS A 1 119 ? -12.778 3.306 -9.172 1.00 79.44 119 LYS A CA 1
ATOM 988 C C . LYS A 1 119 ? -11.747 2.729 -10.143 1.00 79.44 119 LYS A C 1
ATOM 990 O O . LYS A 1 119 ? -10.998 3.521 -10.717 1.00 79.44 119 LYS A O 1
ATOM 995 N N . VAL A 1 120 ? -11.663 1.401 -10.253 1.00 76.38 120 VAL A N 1
ATOM 996 C CA . VAL A 1 120 ? -10.830 0.684 -11.230 1.00 76.38 120 VAL A CA 1
ATOM 997 C C . VAL A 1 120 ? -11.589 0.474 -12.542 1.00 76.38 120 VAL A C 1
ATOM 999 O O . VAL A 1 120 ? -10.936 0.463 -13.585 1.00 76.38 120 VAL A O 1
ATOM 1002 N N . VAL A 1 121 ? -12.923 0.351 -12.477 1.00 54.44 121 VAL A N 1
ATOM 1003 C CA . VAL A 1 121 ? -13.833 0.307 -13.637 1.00 54.44 121 VAL A CA 1
ATOM 1004 C C . VAL A 1 121 ? -13.915 1.667 -14.325 1.00 54.44 121 VAL A C 1
ATOM 1006 O O . VAL A 1 121 ? -13.974 2.694 -13.604 1.00 54.44 121 VAL A O 1
#

Radius of gyration: 14.45 Å; chains: 1; bounding box: 33×29×39 Å

Secondary structure (DSSP, 8-state):
--HHHHHHHHHHHHHHHHHHTTSTTT-EEEEEGGG--HHHHHHHHHTT-SPPS--HHHHHTTTTTTTTTT-EEEEETTSSEEEEESSSSSEEEEE--SSS-HHHHHHHHHHHHHHHHHHH-

Organism: Meloidogyne enterolobii (NCBI:txid390850)

Sequence (121 aa):
MSLNDYTSIETKMKKIFKKLKKIKQLKGIYYSLNKLNKKTKNKLIKKHFLFKEGDRFLNEAKATNYWPVGRGIYLNLKKTFLVWVNEEDHLRLISMEKGGNVGKVFKRLILGVKMIEEKVV

pLDDT: mean 91.61, std 5.94, range [54.44, 97.5]